Protein AF-A0A6I4XN70-F1 (afdb_monomer_lite)

Secondary structure (DSSP, 8-state):
---SSEEEEEEEEEEETTEEEEEETTT--EEEEEE---S--TTT--TT-EEEEEE---TT-S-SEEEEEEEETTEEEE--TTHHHHHHHHHHHTT-S--TT--S-EEEEEEEEEETTEEEEEEEEETTS-EEEE------

Organism: Enterococcus gallinarum (NCBI:txid1353)

Sequence (140 aa):
MKYPNVQLAYFIERPNRFIAHCRLMETNEEVITHVKNTGRGKEVFLPGAVVALSYQPSPKRKTDYDLIAVKKGSFWINIDSQVPNTLVNEALKNGQIVLPGLVGTIQTVKREQRFAHSKFDFLVETDADEQAFVEVKGMT

InterPro domains:
  IPR005224 Sugar fermentation stimulation protein [PTHR30545] (2-140)
  IPR040452 Sugar fermentation stimulation protein, C-terminal [PF03749] (82-140)
  IPR041465 SfsA, N-terminal OB domain [PF17746] (12-79)

pLDDT: mean 94.65, std 4.02, range [77.12, 98.81]

Foldseek 3Di:
DDFAPKFKWFWADDPAQFWTWTQTPPPRDIFIATQQANDPCPVQRDGRWIWIWGAQDDPVDPGRIYTQWTDDPPDTDGRNPVVQLVVVVVCLVVVVDDDPPFDARFPDWDAQDDDDPDTAGTWTAHPVRDIDGDHTDDDD

Structure (mmCIF, N/CA/C/O backbone):
data_AF-A0A6I4XN70-F1
#
_entry.id   AF-A0A6I4XN70-F1
#
loop_
_atom_site.group_PDB
_atom_site.id
_atom_site.type_symbol
_atom_site.label_atom_id
_atom_site.label_alt_id
_atom_site.label_comp_id
_atom_site.label_asym_id
_atom_site.label_entity_id
_atom_site.label_seq_id
_atom_site.pdbx_PDB_ins_code
_atom_site.Cartn_x
_atom_site.Cartn_y
_atom_site.Cartn_z
_atom_site.occupancy
_atom_site.B_iso_or_equiv
_atom_site.auth_seq_id
_atom_site.auth_comp_id
_atom_site.auth_asym_id
_atom_site.auth_atom_id
_atom_site.pdbx_PDB_model_num
ATOM 1 N N . MET A 1 1 ? 3.614 -10.054 -2.115 1.00 77.75 1 MET A N 1
ATOM 2 C CA . MET A 1 1 ? 3.352 -9.478 -0.763 1.00 77.75 1 MET A CA 1
ATOM 3 C C . MET A 1 1 ? 2.175 -10.172 -0.054 1.00 77.75 1 MET A C 1
ATOM 5 O O . MET A 1 1 ? 1.221 -10.548 -0.722 1.00 77.75 1 MET A O 1
ATOM 9 N N . LYS A 1 2 ? 2.223 -10.339 1.279 1.00 88.50 2 LYS A N 1
ATOM 10 C CA . LYS A 1 2 ? 1.098 -10.803 2.121 1.00 88.50 2 LYS A CA 1
ATOM 11 C C . LYS A 1 2 ? 0.952 -9.880 3.335 1.00 88.50 2 LYS A C 1
ATOM 13 O O . LYS A 1 2 ? 1.959 -9.559 3.959 1.00 88.50 2 LYS A O 1
ATOM 18 N N . TYR A 1 3 ? -0.272 -9.474 3.666 1.00 93.94 3 TYR A N 1
ATOM 19 C CA . TYR A 1 3 ? -0.544 -8.683 4.870 1.00 93.94 3 TYR A CA 1
ATOM 20 C C . TYR A 1 3 ? -0.691 -9.591 6.098 1.00 93.94 3 TYR A C 1
ATOM 22 O O . TYR A 1 3 ? -1.401 -10.595 6.010 1.00 93.94 3 TYR A O 1
ATOM 30 N N . PRO A 1 4 ? -0.055 -9.268 7.236 1.00 94.06 4 PRO A N 1
ATOM 31 C CA . PRO A 1 4 ? -0.225 -10.021 8.474 1.00 94.06 4 PRO A CA 1
ATOM 32 C C . PRO A 1 4 ? -1.500 -9.599 9.220 1.00 94.06 4 PRO A C 1
ATOM 34 O O . PRO A 1 4 ? -1.948 -8.456 9.087 1.00 94.06 4 PRO A O 1
ATOM 37 N N . ASN A 1 5 ? -2.036 -10.511 10.040 1.00 96.50 5 ASN A N 1
ATOM 38 C CA . ASN A 1 5 ? -3.076 -10.256 11.049 1.00 96.50 5 ASN A CA 1
ATOM 39 C C . ASN A 1 5 ? -4.226 -9.375 10.536 1.00 96.50 5 ASN A C 1
ATOM 41 O O . ASN A 1 5 ? -4.495 -8.302 11.084 1.00 96.50 5 ASN A O 1
ATOM 45 N N . VAL A 1 6 ? -4.840 -9.791 9.426 1.00 97.88 6 VAL A N 1
ATOM 46 C CA . VAL A 1 6 ? -5.910 -9.019 8.795 1.00 97.88 6 VAL A CA 1
ATOM 47 C C . VAL A 1 6 ? -7.212 -9.217 9.559 1.00 97.88 6 VAL A C 1
ATOM 49 O O . VAL A 1 6 ? -7.676 -10.343 9.705 1.00 97.88 6 VAL A O 1
ATOM 52 N N . GLN A 1 7 ? -7.808 -8.114 9.997 1.00 98.38 7 GLN A N 1
ATOM 53 C CA . GLN A 1 7 ? -9.094 -8.066 10.680 1.00 98.38 7 GLN A CA 1
ATOM 54 C C . GLN A 1 7 ? -10.088 -7.236 9.870 1.00 98.38 7 GLN A C 1
ATOM 56 O O . GLN A 1 7 ? -9.715 -6.258 9.214 1.00 98.38 7 GLN A O 1
ATOM 61 N N . LEU A 1 8 ? -11.361 -7.622 9.912 1.00 98.62 8 LEU A N 1
ATOM 62 C CA . LEU A 1 8 ? -12.430 -6.865 9.268 1.00 98.62 8 LEU A CA 1
ATOM 63 C C . LEU A 1 8 ? -13.009 -5.823 10.222 1.00 98.62 8 LEU A C 1
ATOM 65 O O . LEU A 1 8 ? -13.183 -6.071 11.416 1.00 98.62 8 LEU A O 1
ATOM 69 N N . ALA A 1 9 ? -13.344 -4.659 9.675 1.00 98.81 9 ALA A N 1
ATOM 70 C CA . ALA A 1 9 ? -13.927 -3.554 10.419 1.00 98.81 9 ALA A CA 1
ATOM 71 C C . ALA A 1 9 ? -14.963 -2.799 9.582 1.00 98.81 9 ALA A C 1
ATOM 73 O O . ALA A 1 9 ? -15.005 -2.914 8.356 1.00 98.81 9 ALA A O 1
ATOM 74 N N . TYR A 1 10 ? -15.785 -1.999 10.249 1.00 98.69 10 TYR A N 1
ATOM 75 C CA . TYR A 1 10 ? -16.631 -0.995 9.620 1.00 98.69 10 TYR A CA 1
ATOM 76 C C . TYR A 1 10 ? -15.924 0.354 9.665 1.00 98.69 10 TYR A C 1
ATOM 78 O O . TYR A 1 10 ? -15.514 0.812 10.730 1.00 98.69 10 TYR A O 1
ATOM 86 N N . PHE A 1 11 ? -15.780 1.001 8.516 1.00 98.62 11 PHE A N 1
ATOM 87 C CA . PHE A 1 11 ? -15.263 2.360 8.433 1.00 98.62 11 PHE A CA 1
ATOM 88 C C . PHE A 1 11 ? -16.233 3.340 9.105 1.00 98.62 11 PHE A C 1
ATOM 90 O O . PHE A 1 11 ? -17.435 3.289 8.849 1.00 98.62 11 PHE A O 1
ATOM 97 N N . ILE A 1 12 ? -15.719 4.239 9.944 1.00 98.50 12 ILE A N 1
ATOM 98 C CA . ILE A 1 12 ? -16.515 5.278 10.610 1.00 98.50 12 ILE A CA 1
ATOM 99 C C . ILE A 1 12 ? -16.288 6.602 9.886 1.00 98.50 12 ILE A C 1
ATOM 101 O O . ILE A 1 12 ? -17.194 7.145 9.256 1.00 98.50 12 ILE A O 1
ATOM 105 N N . GLU A 1 13 ? -15.054 7.096 9.940 1.00 97.44 13 GLU A N 1
ATOM 106 C CA . GLU A 1 13 ? -14.670 8.374 9.360 1.00 97.44 13 GLU A CA 1
ATOM 107 C C . GLU A 1 13 ? -13.168 8.442 9.074 1.00 97.44 13 GLU A C 1
ATOM 109 O O . GLU A 1 13 ? -12.365 7.636 9.548 1.00 97.44 13 GLU A O 1
ATOM 114 N N . ARG A 1 14 ? -12.777 9.449 8.293 1.00 96.44 14 ARG A N 1
ATOM 115 C CA . ARG A 1 14 ? -11.385 9.732 7.947 1.00 96.44 14 ARG A CA 1
ATOM 116 C C . ARG A 1 14 ? -11.097 11.209 8.212 1.00 96.44 14 ARG A C 1
ATOM 118 O O . ARG A 1 14 ? -11.221 12.017 7.288 1.00 96.44 14 ARG A O 1
ATOM 125 N N . PRO A 1 15 ? -10.728 11.583 9.451 1.00 95.44 15 PRO A N 1
ATOM 126 C CA . PRO A 1 15 ? -10.577 12.987 9.837 1.00 95.44 15 PRO A CA 1
ATOM 127 C C . PRO A 1 15 ? -9.452 13.701 9.078 1.00 95.44 15 PRO A C 1
ATOM 129 O O . PRO A 1 15 ? -9.475 14.919 8.916 1.00 95.44 15 PRO A O 1
ATOM 132 N N . ASN A 1 16 ? -8.446 12.967 8.594 1.00 94.31 16 ASN A N 1
ATOM 133 C CA . ASN A 1 16 ? -7.389 13.520 7.753 1.00 94.31 16 ASN A CA 1
ATOM 134 C C . ASN A 1 16 ? -6.815 12.465 6.796 1.00 94.31 16 ASN A C 1
ATOM 136 O O . ASN A 1 16 ? -7.160 11.286 6.839 1.00 94.31 16 ASN A O 1
ATOM 140 N N . ARG A 1 17 ? -5.890 12.879 5.923 1.00 93.88 17 ARG A N 1
ATOM 141 C CA . ARG A 1 17 ? -5.346 12.000 4.877 1.00 93.88 17 ARG A CA 1
ATOM 142 C C . ARG A 1 17 ? -4.562 10.781 5.391 1.00 93.88 17 ARG A C 1
ATOM 144 O O . ARG A 1 17 ? -4.314 9.885 4.599 1.00 93.88 17 ARG A O 1
ATOM 151 N N . PHE A 1 18 ? -4.196 10.718 6.667 1.00 95.19 18 PHE A N 1
ATOM 152 C CA . PHE A 1 18 ? -3.374 9.640 7.224 1.00 95.19 18 PHE A CA 1
ATOM 153 C C . PHE A 1 18 ? -4.071 8.800 8.288 1.00 95.19 18 PHE A C 1
ATOM 155 O O . PHE A 1 18 ? -3.498 7.788 8.681 1.00 95.19 18 PHE A O 1
ATOM 162 N N . ILE A 1 19 ? -5.249 9.206 8.763 1.00 96.88 19 ILE A N 1
ATOM 163 C CA . ILE A 1 19 ? -5.945 8.565 9.881 1.00 96.88 19 ILE A CA 1
ATOM 164 C C . ILE A 1 19 ? -7.377 8.241 9.483 1.00 96.88 19 ILE A C 1
ATOM 166 O O . ILE A 1 19 ? -8.073 9.112 8.962 1.00 96.88 19 ILE A O 1
ATOM 170 N N . ALA A 1 20 ? -7.813 7.020 9.777 1.00 97.94 20 ALA A N 1
ATOM 171 C CA . ALA A 1 20 ? -9.211 6.617 9.728 1.00 97.94 20 ALA A CA 1
ATOM 172 C C . ALA A 1 20 ? -9.628 5.944 11.038 1.00 97.94 20 ALA A C 1
ATOM 174 O O . ALA A 1 20 ? -8.871 5.150 11.602 1.00 97.94 20 ALA A O 1
ATOM 175 N N . HIS A 1 21 ? -10.839 6.248 11.488 1.00 98.50 21 HIS A N 1
ATOM 176 C CA . HIS A 1 21 ? -11.500 5.577 12.599 1.00 98.50 21 HIS A CA 1
ATOM 177 C C . HIS A 1 21 ? -12.328 4.421 12.043 1.00 98.50 21 HIS A C 1
ATOM 179 O O . HIS A 1 21 ? -13.050 4.576 11.053 1.00 98.50 21 HIS A O 1
ATOM 185 N N . CYS A 1 22 ? -12.186 3.249 12.647 1.00 98.69 22 CYS A N 1
ATOM 186 C CA . CYS A 1 22 ? -12.865 2.029 12.229 1.00 98.69 22 CYS A CA 1
ATOM 187 C C . CYS A 1 22 ? -13.376 1.281 13.457 1.00 98.69 22 CYS A C 1
ATOM 189 O O . CYS A 1 22 ? -12.770 1.366 14.517 1.00 98.69 22 CYS A O 1
ATOM 191 N N . ARG A 1 23 ? -14.445 0.504 13.306 1.00 98.75 23 ARG A N 1
ATOM 192 C CA . ARG A 1 23 ? -14.975 -0.369 14.354 1.00 98.75 23 ARG A CA 1
ATOM 193 C C . ARG A 1 23 ? -14.736 -1.825 13.995 1.00 98.75 23 ARG A C 1
ATOM 195 O O . ARG A 1 23 ? -15.282 -2.288 12.992 1.00 98.75 23 ARG A O 1
ATOM 202 N N . LEU A 1 24 ? -13.932 -2.536 14.778 1.00 98.69 24 LEU A N 1
ATOM 203 C CA . LEU A 1 24 ? -13.639 -3.953 14.559 1.00 98.69 24 LEU A CA 1
ATOM 204 C C . LEU A 1 24 ? -14.931 -4.775 14.578 1.00 98.69 24 LEU A C 1
ATOM 206 O O . LEU A 1 24 ? -15.785 -4.577 15.438 1.00 98.69 24 LEU A O 1
ATOM 210 N N . MET A 1 25 ? -15.089 -5.700 13.630 1.00 98.56 25 MET A N 1
ATOM 211 C CA . MET A 1 25 ? -16.315 -6.504 13.540 1.00 98.56 25 MET A CA 1
ATOM 212 C C . MET A 1 25 ? -16.432 -7.534 14.662 1.00 98.56 25 MET A C 1
ATOM 214 O O . MET A 1 25 ? -17.539 -7.809 15.112 1.00 98.56 25 MET A O 1
ATOM 218 N N . GLU A 1 26 ? -15.309 -8.108 15.093 1.00 97.75 26 GLU A N 1
ATOM 219 C CA . GLU A 1 26 ? -15.294 -9.197 16.077 1.00 97.75 26 GLU A CA 1
ATOM 220 C C . GLU A 1 26 ? -15.507 -8.694 17.509 1.00 97.75 26 GLU A C 1
ATOM 222 O O . GLU A 1 26 ? -16.217 -9.328 18.284 1.00 97.75 26 GLU A O 1
ATOM 227 N N . THR A 1 27 ? -14.916 -7.548 17.859 1.00 97.81 27 THR A N 1
ATOM 228 C CA . THR A 1 27 ? -14.921 -7.014 19.233 1.00 97.81 27 THR A CA 1
ATOM 229 C C . THR A 1 27 ? -15.815 -5.791 19.411 1.00 97.81 27 THR A C 1
ATOM 231 O O . THR A 1 27 ? -16.083 -5.392 20.541 1.00 97.81 27 THR A O 1
ATOM 234 N N . ASN A 1 28 ? -16.273 -5.181 18.312 1.00 98.06 28 ASN A N 1
ATOM 235 C CA . ASN A 1 28 ? -16.988 -3.903 18.294 1.00 98.06 28 ASN A CA 1
ATOM 236 C C . ASN A 1 28 ? -16.176 -2.709 18.853 1.00 98.06 28 ASN A C 1
ATOM 238 O O . ASN A 1 28 ? -16.738 -1.638 19.073 1.00 98.06 28 ASN A O 1
ATOM 242 N N . GLU A 1 29 ? -14.865 -2.876 19.053 1.00 98.25 29 GLU A N 1
ATOM 243 C CA . GLU A 1 29 ? -13.942 -1.832 19.508 1.00 98.25 29 GLU A CA 1
ATOM 244 C C . GLU A 1 29 ? -13.665 -0.811 18.397 1.00 98.25 29 GLU A C 1
ATOM 246 O O . GLU A 1 29 ? -13.468 -1.177 17.234 1.00 98.25 29 GLU A O 1
ATOM 251 N N . GLU A 1 30 ? -13.621 0.474 18.753 1.00 98.44 30 GLU A N 1
ATOM 252 C CA . GLU A 1 30 ? -13.177 1.532 17.846 1.00 98.44 30 GLU A CA 1
ATOM 253 C C . GLU A 1 30 ? -11.655 1.670 17.872 1.00 98.44 30 GLU A C 1
ATOM 255 O O . GLU A 1 30 ? -11.043 1.874 18.917 1.00 98.44 30 GLU A O 1
ATOM 260 N N . VAL A 1 31 ? -11.044 1.594 16.693 1.00 98.44 31 VAL A N 1
ATOM 261 C CA . VAL A 1 31 ? -9.598 1.658 16.504 1.00 98.44 31 VAL A CA 1
ATOM 262 C C . VAL A 1 31 ? -9.216 2.783 15.551 1.00 98.44 31 VAL A C 1
ATOM 264 O O . VAL A 1 31 ? -9.905 3.087 14.571 1.00 98.44 31 VAL A O 1
ATOM 267 N N . ILE A 1 32 ? -8.056 3.376 15.821 1.00 98.19 32 ILE A N 1
ATOM 268 C CA . ILE A 1 32 ? -7.429 4.378 14.963 1.00 98.19 32 ILE A CA 1
ATOM 269 C C . ILE A 1 32 ? -6.429 3.674 14.047 1.00 98.19 32 ILE A C 1
ATOM 271 O O . ILE A 1 32 ? -5.526 2.965 14.495 1.00 98.19 32 ILE A O 1
ATOM 275 N N . THR A 1 33 ? -6.583 3.890 12.746 1.00 98.19 33 THR A N 1
ATOM 276 C CA . THR A 1 33 ? -5.821 3.200 11.703 1.00 98.19 33 THR A CA 1
ATOM 277 C C . THR A 1 33 ? -5.044 4.200 10.859 1.00 98.19 33 THR A C 1
ATOM 279 O O . THR A 1 33 ? -5.514 5.313 10.603 1.00 98.19 33 THR A O 1
ATOM 282 N N . HIS A 1 34 ? -3.859 3.808 10.397 1.00 97.69 34 HIS A N 1
ATOM 283 C CA . HIS A 1 34 ? -3.127 4.580 9.406 1.00 97.69 34 HIS A CA 1
ATOM 284 C C . HIS A 1 34 ? -3.635 4.279 7.992 1.00 97.69 34 HIS A C 1
ATOM 286 O O . HIS A 1 34 ? -3.801 3.123 7.606 1.00 97.69 34 HIS A O 1
ATOM 292 N N . VAL A 1 35 ? -3.840 5.325 7.193 1.00 96.19 35 VAL A N 1
ATOM 293 C CA . VAL A 1 35 ? -4.221 5.216 5.781 1.00 96.19 35 VAL A CA 1
ATOM 294 C C . VAL A 1 35 ? -3.002 5.508 4.909 1.00 96.19 35 VAL A C 1
ATOM 296 O O . VAL A 1 35 ? -2.576 6.660 4.790 1.00 96.19 35 VAL A O 1
ATOM 299 N N . LYS A 1 36 ? -2.469 4.475 4.247 1.00 91.69 36 LYS A N 1
ATOM 300 C CA . LYS A 1 36 ? -1.324 4.559 3.315 1.00 91.69 36 LYS A CA 1
ATOM 301 C C . LYS A 1 36 ? -1.729 5.064 1.925 1.00 91.69 36 LYS A C 1
ATOM 303 O O . LYS A 1 36 ? -1.314 4.528 0.900 1.00 91.69 36 LYS A O 1
ATOM 308 N N . ASN A 1 37 ? -2.567 6.094 1.883 1.00 91.62 37 ASN A N 1
ATOM 309 C CA . ASN A 1 37 ? -3.061 6.711 0.657 1.00 91.62 37 ASN A CA 1
ATOM 310 C C . ASN A 1 37 ? -3.294 8.197 0.904 1.00 91.62 37 ASN A C 1
ATOM 312 O O . ASN A 1 37 ? -4.060 8.553 1.790 1.00 91.62 37 ASN A O 1
ATOM 316 N N . THR A 1 38 ? -2.667 9.083 0.136 1.00 86.12 38 THR A N 1
ATOM 317 C CA . THR A 1 38 ? -2.860 10.535 0.296 1.00 86.12 38 THR A CA 1
ATOM 318 C C . THR A 1 38 ? -4.071 11.070 -0.470 1.00 86.12 38 THR A C 1
ATOM 320 O O . THR A 1 38 ? -4.511 12.191 -0.205 1.00 86.12 38 THR A O 1
ATOM 323 N N . GLY A 1 39 ? -4.627 10.279 -1.392 1.00 87.38 39 GLY A N 1
ATOM 324 C CA . GLY A 1 39 ? -5.823 10.599 -2.158 1.00 87.38 39 GLY A CA 1
ATOM 325 C C . GLY A 1 39 ? -7.071 10.672 -1.282 1.00 87.38 39 GLY A C 1
ATOM 326 O O . GLY A 1 39 ? -7.125 10.126 -0.177 1.00 87.38 39 GLY A O 1
ATOM 327 N N . ARG A 1 40 ? -8.103 11.368 -1.772 1.00 82.88 40 ARG A N 1
ATOM 328 C CA . ARG A 1 40 ? -9.335 11.613 -1.002 1.00 82.88 40 ARG A CA 1
ATOM 329 C C . ARG A 1 40 ? -10.158 10.340 -0.780 1.00 82.88 40 ARG A C 1
ATOM 331 O O . ARG A 1 40 ? -10.715 10.183 0.299 1.00 82.88 40 ARG A O 1
ATOM 338 N N . GLY A 1 41 ? -10.234 9.451 -1.776 1.00 83.69 41 GLY A N 1
ATOM 339 C CA . GLY A 1 41 ? -10.962 8.176 -1.685 1.00 83.69 41 GLY A CA 1
ATOM 340 C C . GLY A 1 41 ? -12.445 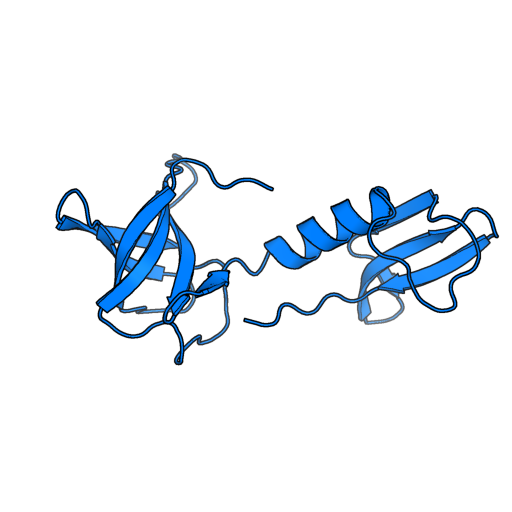8.316 -1.315 1.00 83.69 41 GLY A C 1
ATOM 341 O O . GLY A 1 41 ? -12.988 7.439 -0.654 1.00 83.69 41 GLY A O 1
ATOM 342 N N . LYS A 1 42 ? -13.102 9.424 -1.692 1.00 84.38 42 LYS A N 1
ATOM 343 C CA . LYS A 1 42 ? -14.486 9.736 -1.275 1.00 84.38 42 LYS A CA 1
ATOM 344 C C . LYS A 1 42 ? -15.512 8.684 -1.705 1.00 84.38 42 LYS A C 1
ATOM 346 O O . LYS A 1 42 ? -16.538 8.546 -1.059 1.00 84.38 42 LYS A O 1
ATOM 351 N N . GLU A 1 43 ? -15.234 7.964 -2.786 1.00 88.25 43 GLU A N 1
ATOM 352 C CA . GLU A 1 43 ? -16.132 6.944 -3.336 1.00 88.25 43 GLU A CA 1
ATOM 353 C C . GLU A 1 43 ? -16.023 5.586 -2.635 1.00 88.25 43 GLU A C 1
ATOM 355 O O . GLU A 1 43 ? -16.868 4.718 -2.848 1.00 88.25 43 GLU A O 1
ATOM 360 N N . VAL A 1 44 ? -14.972 5.391 -1.832 1.00 91.06 44 VAL A N 1
ATOM 361 C CA . VAL A 1 44 ? -14.709 4.136 -1.116 1.00 91.06 44 VAL A CA 1
ATOM 362 C C . VAL A 1 44 ? -14.817 4.323 0.396 1.00 91.06 44 VAL A C 1
ATOM 364 O O . VAL A 1 44 ? -15.403 3.489 1.074 1.00 91.06 44 VAL A O 1
ATOM 367 N N . PHE A 1 45 ? -14.352 5.450 0.937 1.00 93.44 45 PHE A N 1
ATOM 368 C CA . PHE A 1 45 ? -14.445 5.779 2.362 1.00 93.44 45 PHE A CA 1
ATOM 369 C C . PHE A 1 45 ? -15.833 6.304 2.748 1.00 93.44 45 PHE A C 1
ATOM 371 O O . PHE A 1 45 ? -15.989 7.451 3.167 1.00 93.44 45 PHE A O 1
ATOM 378 N N . LEU A 1 46 ? -16.846 5.457 2.582 1.00 95.69 46 LEU A N 1
ATOM 379 C CA . LEU A 1 46 ? -18.217 5.727 2.997 1.00 95.69 46 LEU A CA 1
ATOM 380 C C . LEU A 1 46 ? -18.448 5.170 4.410 1.00 95.69 46 LEU A C 1
ATOM 382 O O . LEU A 1 46 ? -18.056 4.028 4.662 1.00 95.69 46 LEU A O 1
ATOM 386 N N . PRO A 1 47 ? -19.084 5.921 5.329 1.00 97.19 47 PRO A N 1
ATOM 387 C CA . PRO A 1 47 ? -19.452 5.404 6.646 1.00 97.19 47 PRO A CA 1
ATOM 388 C C . PRO A 1 47 ? -20.190 4.061 6.548 1.00 97.19 47 PRO A C 1
ATOM 390 O O . PRO A 1 47 ? -21.094 3.895 5.732 1.00 97.19 47 PRO A O 1
ATOM 393 N N . GLY A 1 48 ? -19.777 3.091 7.362 1.00 97.75 48 GLY A N 1
ATOM 394 C CA . GLY A 1 48 ? -20.290 1.721 7.352 1.00 97.75 48 GLY A CA 1
ATOM 395 C C . GLY A 1 48 ? -19.673 0.800 6.294 1.00 97.75 48 GLY A C 1
ATOM 396 O O . GLY A 1 48 ? -19.971 -0.394 6.304 1.00 97.75 48 GLY A O 1
ATOM 397 N N . ALA A 1 49 ? -18.801 1.294 5.406 1.00 97.88 49 ALA A N 1
ATOM 398 C CA . ALA A 1 49 ? -18.104 0.438 4.451 1.00 97.88 49 ALA A CA 1
ATOM 399 C C . ALA A 1 49 ? -17.270 -0.626 5.178 1.00 97.88 49 ALA A C 1
ATOM 401 O O . ALA A 1 49 ? -16.595 -0.345 6.169 1.00 97.88 49 ALA A O 1
ATOM 402 N N . VAL A 1 50 ? -17.296 -1.853 4.661 1.00 98.62 50 VAL A N 1
ATOM 403 C CA . VAL A 1 50 ? -16.452 -2.933 5.176 1.00 98.62 50 VAL A CA 1
ATOM 404 C C . VAL A 1 50 ? -15.015 -2.681 4.738 1.00 98.62 50 VAL A C 1
ATOM 406 O O . VAL A 1 50 ? -14.747 -2.502 3.552 1.00 98.62 50 VAL A O 1
ATOM 409 N N . VAL A 1 51 ? -14.086 -2.691 5.685 1.00 98.56 51 VAL A N 1
ATOM 410 C CA . VAL A 1 51 ? -12.657 -2.488 5.442 1.00 98.56 51 VAL A CA 1
ATOM 411 C C . VAL A 1 51 ? -11.840 -3.627 6.027 1.00 98.56 51 VAL A C 1
ATOM 413 O O . VAL A 1 51 ? -12.270 -4.310 6.956 1.00 98.56 51 VAL A O 1
ATOM 416 N N . ALA A 1 52 ? -10.655 -3.828 5.462 1.00 98.38 52 ALA A N 1
ATOM 417 C CA . ALA A 1 52 ? -9.654 -4.742 5.982 1.00 98.38 52 ALA A CA 1
ATOM 418 C C . ALA A 1 52 ? -8.528 -3.933 6.630 1.00 98.38 52 ALA A C 1
ATOM 420 O O . ALA A 1 52 ? -7.981 -3.008 6.016 1.00 98.38 52 ALA A O 1
ATOM 4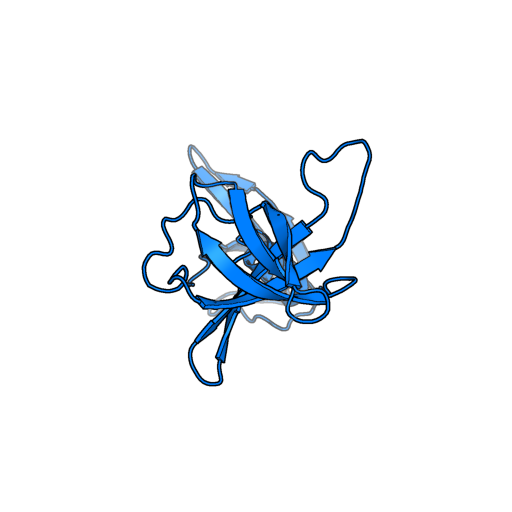21 N N . LEU A 1 53 ? -8.189 -4.300 7.861 1.00 98.50 53 LEU A N 1
ATOM 422 C CA . LEU A 1 53 ? -7.150 -3.678 8.668 1.00 98.50 53 LEU A CA 1
ATOM 423 C C . LEU A 1 53 ? -6.040 -4.689 8.936 1.00 98.50 53 LEU A C 1
ATOM 425 O O . LEU A 1 53 ? -6.329 -5.826 9.283 1.00 98.50 53 LEU A O 1
ATOM 429 N N . SER A 1 54 ? -4.777 -4.294 8.811 1.00 97.94 54 SER A N 1
ATOM 430 C CA . SER A 1 54 ? -3.637 -5.130 9.205 1.00 97.94 54 SER A CA 1
ATOM 431 C C . SER A 1 54 ? -3.102 -4.678 10.563 1.00 97.94 54 SER A C 1
ATOM 433 O O . SER A 1 54 ? -2.684 -3.527 10.696 1.00 97.94 54 SER A O 1
ATOM 435 N N . TYR A 1 55 ? -3.113 -5.573 11.556 1.00 97.56 55 TYR A N 1
ATOM 436 C CA . TYR A 1 55 ? -2.624 -5.300 12.913 1.00 97.56 55 TYR A CA 1
ATOM 437 C C . TYR A 1 55 ? -1.123 -5.594 13.061 1.00 97.56 55 TYR A C 1
ATOM 439 O O . TYR A 1 55 ? -0.679 -6.739 12.925 1.00 97.56 55 TYR A O 1
ATOM 447 N N . GLN A 1 56 ? -0.332 -4.554 13.334 1.00 95.25 56 GLN A N 1
ATOM 448 C CA . GLN A 1 56 ? 1.135 -4.597 13.406 1.00 95.25 56 GLN A CA 1
ATOM 449 C C . GLN A 1 56 ? 1.680 -3.601 14.455 1.00 95.25 56 GLN A C 1
ATOM 451 O O . GLN A 1 56 ? 2.349 -2.623 14.095 1.00 95.25 56 GLN A O 1
ATOM 456 N N . PRO A 1 57 ? 1.391 -3.796 15.750 1.00 95.56 57 PRO A N 1
ATOM 457 C CA . PRO A 1 57 ? 1.799 -2.866 16.797 1.00 95.56 57 PRO A CA 1
ATOM 458 C C . PRO A 1 57 ? 3.322 -2.708 16.845 1.00 95.56 57 PRO A C 1
ATOM 460 O O . PRO A 1 57 ? 4.081 -3.652 16.616 1.00 95.56 57 PRO A O 1
ATOM 463 N N . SER A 1 58 ? 3.793 -1.497 17.130 1.00 95.25 58 SER A N 1
ATOM 464 C CA . SER A 1 58 ? 5.224 -1.226 17.275 1.00 95.25 58 SER A CA 1
ATOM 465 C C . SER A 1 58 ? 5.455 0.035 18.103 1.00 95.25 58 SER A C 1
ATOM 467 O O . SER A 1 58 ? 4.809 1.043 17.823 1.00 95.25 58 SER A O 1
ATOM 469 N N . PRO A 1 59 ? 6.455 0.064 19.007 1.00 94.25 59 PRO A N 1
ATOM 470 C CA . PRO A 1 59 ? 6.818 1.276 19.750 1.00 94.25 59 PRO A CA 1
ATOM 471 C C . PRO A 1 59 ? 7.184 2.477 18.862 1.00 94.25 59 PRO A C 1
ATOM 473 O O . PRO A 1 59 ? 7.190 3.614 19.318 1.00 94.25 59 PRO A O 1
ATOM 476 N N . LYS A 1 60 ? 7.524 2.234 17.588 1.00 95.69 60 LYS A N 1
ATOM 477 C CA . LYS A 1 60 ? 7.865 3.276 16.606 1.00 95.69 60 LYS A CA 1
ATOM 478 C C . LYS A 1 60 ? 6.646 3.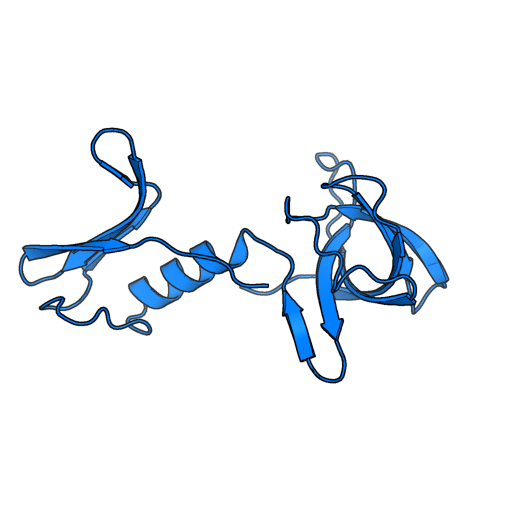821 15.853 1.00 95.69 60 LYS A C 1
ATOM 480 O O . LYS A 1 60 ? 6.787 4.777 15.092 1.00 95.69 60 LYS A O 1
ATOM 485 N N . ARG A 1 61 ? 5.473 3.197 15.999 1.00 94.12 61 ARG A N 1
ATOM 486 C CA . ARG A 1 61 ? 4.240 3.559 15.290 1.00 94.12 61 ARG A CA 1
ATOM 487 C C . ARG A 1 61 ? 3.280 4.258 16.247 1.00 94.12 61 ARG A C 1
ATOM 489 O O . ARG A 1 61 ? 3.226 3.950 17.428 1.00 94.12 61 ARG A O 1
ATOM 496 N N . LYS A 1 62 ? 2.511 5.210 15.713 1.00 93.81 62 LYS A N 1
ATOM 497 C CA . LYS A 1 62 ? 1.435 5.890 16.458 1.00 93.81 62 LYS A CA 1
ATOM 498 C C . LYS A 1 62 ? 0.108 5.133 16.417 1.00 93.81 62 LYS A C 1
ATOM 500 O O . LYS A 1 62 ? -0.770 5.411 17.219 1.00 93.81 62 LYS A O 1
ATOM 505 N N . THR A 1 63 ? -0.049 4.241 15.445 1.00 96.38 63 THR A N 1
ATOM 506 C CA . THR A 1 63 ? -1.252 3.440 15.221 1.00 96.38 63 THR A CA 1
ATOM 507 C C . THR A 1 63 ? -0.829 1.995 15.036 1.00 96.38 63 THR A C 1
ATOM 509 O O . THR A 1 63 ? 0.094 1.720 14.264 1.00 96.38 63 THR A O 1
ATOM 512 N N . ASP A 1 64 ? -1.533 1.070 15.673 1.00 97.19 64 ASP A N 1
ATOM 513 C CA . ASP A 1 64 ? -1.216 -0.351 15.534 1.00 97.19 64 ASP A CA 1
ATOM 514 C C . ASP A 1 64 ? -1.757 -0.941 14.229 1.00 97.19 64 ASP A C 1
ATOM 516 O O . ASP A 1 64 ? -1.190 -1.889 13.684 1.00 97.19 64 ASP A O 1
ATOM 520 N N . TYR A 1 65 ? -2.797 -0.329 13.666 1.00 98.19 65 TYR A N 1
ATOM 521 C CA . TYR A 1 65 ? -3.487 -0.806 12.474 1.00 98.19 65 TYR A CA 1
ATOM 522 C C . TYR A 1 65 ? -3.132 0.009 11.227 1.00 98.19 65 TYR A C 1
ATOM 524 O O . TYR A 1 65 ? -2.979 1.229 11.290 1.00 98.19 65 TYR A O 1
ATOM 532 N N . ASP A 1 66 ? -3.056 -0.663 10.081 1.00 97.69 66 ASP A N 1
ATOM 533 C CA . ASP A 1 66 ? -3.092 -0.049 8.749 1.00 97.69 66 ASP A CA 1
ATOM 534 C C . ASP A 1 66 ? -4.412 -0.398 8.050 1.00 97.69 66 ASP A C 1
ATOM 536 O O . ASP A 1 66 ? -4.779 -1.571 7.999 1.00 97.69 66 ASP A O 1
ATOM 540 N N . LEU A 1 67 ? -5.097 0.581 7.455 1.00 97.69 67 LEU A N 1
ATOM 541 C CA . LEU A 1 67 ? -6.223 0.333 6.552 1.00 97.69 67 LEU A CA 1
ATOM 542 C C . LEU A 1 67 ? -5.674 -0.050 5.174 1.00 97.69 67 LEU A C 1
ATOM 544 O O . LEU A 1 67 ? -5.101 0.785 4.472 1.00 97.69 67 LEU A O 1
ATOM 548 N N . ILE A 1 68 ? -5.849 -1.317 4.793 1.00 97.06 68 ILE A N 1
ATOM 549 C CA . ILE A 1 68 ? -5.221 -1.895 3.594 1.00 97.06 68 ILE A CA 1
ATOM 550 C C . ILE A 1 68 ? -6.184 -2.044 2.415 1.00 97.06 68 ILE A C 1
ATOM 552 O O . ILE A 1 68 ? -5.751 -1.999 1.263 1.00 97.06 68 ILE A O 1
ATOM 556 N N . ALA A 1 69 ? -7.484 -2.206 2.668 1.00 97.06 69 ALA A N 1
ATOM 557 C CA . ALA A 1 69 ? -8.477 -2.334 1.609 1.00 97.06 69 ALA A CA 1
ATOM 558 C C . ALA A 1 69 ? -9.876 -1.911 2.063 1.00 97.06 69 ALA A C 1
ATOM 560 O O . ALA A 1 69 ? -10.216 -2.000 3.243 1.00 97.06 69 ALA A O 1
ATOM 561 N N . VAL A 1 70 ? -10.699 -1.512 1.097 1.00 97.44 70 VAL A N 1
ATOM 562 C CA . VAL A 1 70 ? -12.130 -1.244 1.268 1.00 97.44 70 VAL A CA 1
ATOM 563 C C . VAL A 1 70 ? -12.920 -2.194 0.376 1.00 97.44 70 VAL A C 1
ATOM 565 O O . VAL A 1 70 ? -12.552 -2.423 -0.776 1.00 97.44 70 VAL A O 1
ATOM 568 N N . LYS A 1 71 ? -14.011 -2.757 0.889 1.00 97.56 71 LYS A N 1
ATOM 569 C CA . LYS A 1 71 ? -14.909 -3.628 0.136 1.00 97.56 71 LYS A CA 1
ATOM 570 C C . LYS A 1 71 ? -15.989 -2.804 -0.566 1.00 97.56 71 LYS A C 1
ATOM 572 O O . LYS A 1 71 ? -16.675 -2.008 0.072 1.00 97.56 71 LYS A O 1
ATOM 577 N N . LYS A 1 72 ? -16.190 -3.045 -1.862 1.00 94.00 72 LYS A N 1
ATOM 578 C CA . LYS A 1 72 ? -17.269 -2.464 -2.676 1.00 94.00 72 LYS A CA 1
ATOM 579 C C . LYS A 1 72 ? -17.989 -3.593 -3.415 1.00 94.00 72 LYS A C 1
ATOM 581 O O . LYS A 1 72 ? -17.455 -4.179 -4.354 1.00 94.00 72 LYS A O 1
ATOM 586 N N . GLY A 1 73 ? -19.193 -3.935 -2.955 1.00 91.62 73 GLY A N 1
ATOM 587 C CA . GLY A 1 73 ? -19.910 -5.123 -3.430 1.00 91.62 73 GLY A CA 1
ATOM 588 C C . GLY A 1 73 ? -19.125 -6.408 -3.137 1.00 91.62 73 GLY A C 1
ATOM 589 O O . GLY A 1 73 ? -18.761 -6.675 -1.990 1.00 91.62 73 GLY A O 1
ATOM 590 N N . SER A 1 74 ? -18.847 -7.198 -4.174 1.00 93.56 74 SER A N 1
ATOM 591 C CA . SER A 1 74 ? -18.023 -8.412 -4.087 1.00 93.56 74 SER A CA 1
ATOM 592 C C . SER A 1 74 ? -16.516 -8.152 -4.186 1.00 93.56 74 SER A C 1
ATOM 594 O O . SER A 1 74 ? -15.736 -9.076 -3.961 1.00 93.56 74 SER A O 1
ATOM 596 N N . PHE A 1 75 ? -16.093 -6.929 -4.520 1.00 94.25 75 PHE A N 1
ATOM 597 C CA . PHE A 1 75 ? -14.696 -6.608 -4.812 1.00 94.25 75 PHE A CA 1
ATOM 598 C C . PHE A 1 75 ? -13.992 -5.939 -3.634 1.00 94.25 75 PHE A C 1
ATOM 600 O O . PHE A 1 75 ? -14.601 -5.213 -2.845 1.00 94.25 75 PHE A O 1
ATOM 607 N N . TRP A 1 76 ? -12.681 -6.157 -3.560 1.00 95.81 76 TRP A N 1
ATOM 608 C CA . TRP A 1 76 ? -11.782 -5.454 -2.654 1.00 95.81 76 TRP A CA 1
ATOM 609 C C . TRP A 1 76 ? -10.944 -4.453 -3.434 1.00 95.81 76 TRP A C 1
ATOM 611 O O . TRP A 1 76 ? -10.315 -4.800 -4.430 1.00 95.81 76 TRP A O 1
ATOM 621 N N . ILE A 1 77 ? -10.922 -3.223 -2.945 1.00 94.94 77 ILE A N 1
ATOM 622 C CA . ILE A 1 77 ? -10.141 -2.123 -3.490 1.00 94.94 77 ILE A CA 1
ATOM 623 C C . ILE A 1 77 ? -8.958 -1.904 -2.548 1.00 94.94 77 ILE A C 1
ATOM 625 O O . ILE A 1 77 ? -9.153 -1.559 -1.380 1.00 94.94 77 ILE A O 1
ATOM 629 N N . ASN A 1 78 ? -7.735 -2.147 -3.025 1.00 94.62 78 ASN A N 1
ATOM 630 C CA . ASN A 1 78 ? -6.525 -1.945 -2.230 1.00 94.62 78 ASN A CA 1
ATOM 631 C C . ASN A 1 78 ? -6.242 -0.448 -2.070 1.00 94.62 78 ASN A C 1
ATOM 633 O O . ASN A 1 78 ? -6.181 0.287 -3.047 1.00 94.62 78 ASN A O 1
ATOM 637 N N . ILE A 1 79 ? -6.065 -0.008 -0.828 1.00 95.00 79 ILE A N 1
ATOM 638 C CA . ILE A 1 79 ? -5.815 1.398 -0.500 1.00 95.00 79 ILE A CA 1
ATOM 639 C C . ILE A 1 79 ? -4.318 1.690 -0.387 1.00 95.00 79 ILE A C 1
ATOM 641 O O . ILE A 1 79 ? -3.908 2.841 -0.520 1.00 95.00 79 ILE A O 1
ATOM 645 N N . ASP A 1 80 ? -3.499 0.672 -0.150 1.00 93.62 80 ASP A N 1
ATOM 646 C CA . ASP A 1 80 ? -2.071 0.814 0.097 1.00 93.62 80 ASP A CA 1
ATOM 647 C C . ASP A 1 80 ? -1.300 1.221 -1.170 1.00 93.62 80 ASP A C 1
ATOM 649 O O . ASP A 1 80 ? -0.896 0.402 -1.995 1.00 93.62 80 ASP A O 1
ATOM 653 N N . SER A 1 81 ? -1.055 2.525 -1.298 1.00 90.81 81 SER A N 1
ATOM 654 C CA . SER A 1 81 ? -0.382 3.116 -2.461 1.00 90.81 81 SER A CA 1
ATOM 655 C C . SER A 1 81 ? 1.077 2.678 -2.640 1.00 90.81 81 SER A C 1
ATOM 657 O O . SER A 1 81 ? 1.674 2.979 -3.669 1.00 90.81 81 SER A O 1
ATOM 659 N N . GLN A 1 82 ? 1.660 1.949 -1.682 1.00 88.19 82 GLN A N 1
ATOM 660 C CA . GLN A 1 82 ? 3.024 1.418 -1.783 1.00 88.19 82 GLN A CA 1
ATOM 661 C C . GLN A 1 82 ? 3.080 0.050 -2.486 1.00 88.19 82 GLN A C 1
ATOM 663 O O . GLN A 1 82 ? 4.146 -0.390 -2.932 1.00 88.19 82 GLN A O 1
ATOM 668 N N . VAL A 1 83 ? 1.939 -0.635 -2.602 1.00 92.25 83 VAL A N 1
ATOM 669 C CA . VAL A 1 83 ? 1.847 -1.970 -3.204 1.00 92.25 83 VAL A CA 1
ATOM 670 C C . VAL A 1 83 ? 2.172 -1.980 -4.698 1.00 92.25 83 VAL A C 1
ATOM 672 O O . VAL A 1 83 ? 2.954 -2.851 -5.086 1.00 92.25 83 VAL A O 1
ATOM 675 N N . PRO A 1 84 ? 1.666 -1.056 -5.545 1.00 93.31 84 PRO A N 1
ATOM 676 C CA . PRO A 1 84 ? 1.877 -1.127 -6.992 1.00 93.31 84 PRO A CA 1
ATOM 677 C C . PRO A 1 84 ? 3.353 -1.242 -7.385 1.00 93.31 84 PRO A C 1
ATOM 679 O O . PRO A 1 84 ? 3.730 -2.180 -8.083 1.00 93.31 84 PRO A O 1
ATOM 682 N N . ASN A 1 85 ? 4.222 -0.377 -6.855 1.00 93.31 85 ASN A N 1
ATOM 683 C CA . ASN A 1 85 ? 5.657 -0.419 -7.158 1.00 93.31 85 ASN A CA 1
ATOM 684 C C . ASN A 1 85 ? 6.337 -1.681 -6.607 1.00 93.31 85 ASN A C 1
ATOM 686 O O . ASN A 1 85 ? 7.373 -2.111 -7.113 1.00 93.31 85 ASN A O 1
ATOM 690 N N . THR A 1 86 ? 5.815 -2.267 -5.532 1.00 92.81 86 THR A N 1
ATOM 691 C CA . THR A 1 86 ? 6.345 -3.532 -5.008 1.00 92.81 86 THR A CA 1
ATOM 692 C C . THR A 1 86 ? 5.980 -4.683 -5.944 1.00 92.81 86 THR A C 1
ATOM 694 O O . THR A 1 86 ? 6.864 -5.433 -6.351 1.00 92.81 86 THR A O 1
ATOM 697 N N . LEU A 1 87 ? 4.711 -4.767 -6.356 1.00 94.19 87 LEU A N 1
ATOM 698 C CA . LEU A 1 87 ? 4.221 -5.801 -7.268 1.00 94.19 87 LEU A CA 1
ATOM 699 C C . LEU A 1 87 ? 4.868 -5.708 -8.648 1.00 94.19 87 LEU A C 1
ATOM 701 O O . LEU A 1 87 ? 5.313 -6.723 -9.168 1.00 94.19 87 LEU A O 1
ATOM 705 N N . VAL A 1 88 ? 4.976 -4.507 -9.223 1.00 95.44 88 VAL A N 1
ATOM 706 C CA . VAL A 1 88 ? 5.619 -4.318 -10.531 1.00 95.44 88 VAL A CA 1
ATOM 707 C C . VAL A 1 88 ? 7.092 -4.706 -10.473 1.00 95.44 88 VAL A C 1
ATOM 709 O O . VAL A 1 88 ? 7.576 -5.389 -11.365 1.00 95.44 88 VAL A O 1
ATOM 712 N N . ASN A 1 89 ? 7.803 -4.356 -9.401 1.00 95.12 89 ASN A N 1
ATOM 713 C CA . ASN A 1 89 ? 9.194 -4.769 -9.233 1.00 95.12 89 ASN A CA 1
ATOM 714 C C . ASN A 1 89 ? 9.355 -6.294 -9.148 1.00 95.12 89 ASN A C 1
ATOM 716 O O . ASN A 1 89 ? 10.260 -6.839 -9.772 1.00 95.12 89 ASN A O 1
ATOM 720 N N . GLU A 1 90 ? 8.507 -6.977 -8.371 1.00 94.62 90 GLU A N 1
ATOM 721 C CA . GLU A 1 90 ? 8.499 -8.447 -8.308 1.00 94.62 90 GLU A CA 1
ATOM 722 C C . GLU A 1 90 ? 8.183 -9.044 -9.689 1.00 94.62 90 GLU A C 1
ATOM 724 O O . GLU A 1 90 ? 8.896 -9.925 -10.163 1.00 94.62 90 GLU A O 1
ATOM 729 N N . ALA A 1 91 ? 7.168 -8.515 -10.372 1.00 95.31 91 ALA A N 1
ATOM 730 C CA . ALA A 1 91 ? 6.710 -9.018 -11.658 1.00 95.31 91 ALA A CA 1
ATOM 731 C C . ALA A 1 91 ? 7.713 -8.782 -12.801 1.00 95.31 91 ALA A C 1
ATOM 733 O O . ALA A 1 91 ? 7.876 -9.662 -13.642 1.00 95.31 91 ALA A O 1
ATOM 734 N N . LEU A 1 92 ? 8.421 -7.647 -12.818 1.00 95.75 92 LEU A N 1
ATOM 735 C CA . LEU A 1 92 ? 9.508 -7.383 -13.770 1.00 95.75 92 LEU A CA 1
ATOM 736 C C . LEU A 1 92 ? 10.679 -8.347 -13.549 1.00 95.75 92 LEU A C 1
ATOM 738 O O . LEU A 1 92 ? 11.164 -8.949 -14.500 1.00 95.75 92 LEU A O 1
ATOM 742 N N . LYS A 1 93 ? 11.102 -8.549 -12.292 1.00 93.44 93 LYS A N 1
ATOM 743 C CA . LYS A 1 93 ? 12.209 -9.465 -11.957 1.00 93.44 93 LYS A CA 1
ATOM 744 C C . LYS A 1 93 ? 11.892 -10.928 -12.261 1.00 93.44 93 LYS A C 1
ATOM 746 O O . LYS A 1 93 ? 12.794 -11.686 -12.593 1.00 93.44 93 LYS A O 1
ATOM 751 N N . ASN A 1 94 ? 10.625 -11.314 -12.141 1.00 93.88 94 ASN A N 1
ATOM 752 C CA . ASN A 1 94 ? 10.167 -12.680 -12.383 1.00 93.88 94 ASN A CA 1
ATOM 753 C C . ASN A 1 94 ? 9.694 -12.913 -13.830 1.00 93.88 94 ASN A C 1
ATOM 755 O O . ASN A 1 94 ? 9.149 -13.977 -14.115 1.00 93.88 94 ASN A O 1
ATOM 759 N N . GLY A 1 95 ? 9.831 -11.928 -14.726 1.00 91.88 95 GLY A N 1
ATOM 760 C CA . GLY A 1 95 ? 9.400 -12.043 -16.125 1.00 91.88 95 GLY A CA 1
ATOM 761 C C . GLY A 1 95 ? 7.882 -12.164 -16.324 1.00 91.88 95 GLY A C 1
ATOM 762 O O . GLY A 1 95 ? 7.432 -12.632 -17.364 1.00 91.88 95 GLY A O 1
ATOM 763 N N . GLN A 1 96 ? 7.075 -11.767 -15.336 1.00 94.62 96 GLN A N 1
ATOM 764 C CA . GLN A 1 96 ? 5.608 -11.794 -15.414 1.00 94.62 96 GLN A CA 1
ATOM 765 C C . GLN A 1 96 ? 5.043 -10.590 -16.179 1.00 94.62 96 GLN A C 1
ATOM 767 O O . GLN A 1 96 ? 3.958 -10.676 -16.750 1.00 94.62 96 GLN A O 1
ATOM 772 N N . ILE A 1 97 ? 5.760 -9.463 -16.169 1.00 94.38 97 ILE A N 1
ATOM 773 C CA . ILE A 1 97 ? 5.460 -8.299 -17.007 1.00 94.38 97 ILE A CA 1
ATOM 774 C C . ILE A 1 97 ? 6.390 -8.335 -18.214 1.00 94.38 97 ILE A C 1
ATOM 776 O O . ILE A 1 97 ? 7.608 -8.281 -18.064 1.00 94.38 97 ILE A O 1
ATOM 780 N N . VAL A 1 98 ? 5.793 -8.368 -19.404 1.00 90.44 98 VAL A N 1
ATOM 781 C CA . VAL A 1 98 ? 6.495 -8.184 -20.676 1.00 90.44 98 VAL A CA 1
ATOM 782 C C . VAL A 1 98 ? 6.274 -6.747 -21.128 1.00 90.44 98 VAL A C 1
ATOM 784 O O . VAL A 1 98 ? 5.131 -6.304 -21.245 1.00 90.44 98 VAL A O 1
ATOM 787 N N . LEU A 1 99 ? 7.362 -6.014 -21.360 1.00 92.75 99 LEU A N 1
ATOM 788 C CA . LEU A 1 99 ? 7.313 -4.635 -21.838 1.00 92.75 99 LEU A CA 1
ATOM 789 C C . LEU A 1 99 ? 7.282 -4.636 -23.375 1.00 92.75 99 LEU A C 1
ATOM 791 O O . LEU A 1 99 ? 8.246 -5.090 -23.994 1.00 92.75 99 LEU A O 1
ATOM 795 N N . PRO A 1 100 ? 6.194 -4.169 -24.015 1.00 91.31 100 PRO A N 1
ATOM 796 C CA . PRO A 1 100 ? 6.085 -4.192 -25.469 1.00 91.31 100 PRO A CA 1
ATOM 797 C C . PRO A 1 100 ? 7.198 -3.377 -26.132 1.00 91.31 100 PRO A C 1
ATOM 799 O O . PRO A 1 100 ? 7.464 -2.248 -25.730 1.00 91.31 100 PRO A O 1
ATOM 802 N N . GLY A 1 101 ? 7.820 -3.941 -27.168 1.00 92.19 101 GLY A N 1
ATOM 803 C CA . GLY A 1 101 ? 8.888 -3.278 -27.922 1.00 92.19 101 GLY A CA 1
ATOM 804 C C . GLY A 1 101 ? 10.268 -3.316 -27.261 1.00 92.19 101 GLY A C 1
ATOM 805 O O . GLY A 1 101 ? 11.227 -2.891 -27.894 1.00 92.19 101 GLY A O 1
ATOM 806 N N . LEU A 1 102 ? 10.391 -3.852 -26.043 1.00 94.88 102 LEU A N 1
ATOM 807 C CA . LEU A 1 102 ? 11.685 -4.070 -25.404 1.00 94.88 102 LEU A CA 1
ATOM 808 C C . LEU A 1 102 ? 12.266 -5.415 -25.859 1.00 94.88 102 LEU A C 1
ATOM 810 O O . LEU A 1 102 ? 11.663 -6.465 -25.628 1.00 94.88 102 LEU A O 1
ATOM 814 N N . VAL A 1 103 ? 13.422 -5.383 -26.523 1.00 94.44 103 VAL A N 1
ATOM 815 C CA . VAL A 1 103 ? 14.115 -6.592 -26.989 1.00 94.44 103 VAL A CA 1
ATOM 816 C C . VAL A 1 103 ? 14.966 -7.177 -25.860 1.00 94.44 103 VAL A C 1
ATOM 818 O O . VAL A 1 103 ? 15.639 -6.450 -25.129 1.00 94.44 103 VAL A O 1
ATOM 821 N N . GLY A 1 104 ? 14.953 -8.505 -25.743 1.00 93.19 104 GLY A N 1
ATOM 822 C CA . GLY A 1 104 ? 15.746 -9.241 -24.761 1.00 93.19 104 GLY A CA 1
ATOM 823 C C . GLY A 1 104 ? 15.019 -9.532 -23.446 1.00 93.19 104 GLY A C 1
ATOM 824 O O . GLY A 1 104 ? 13.886 -9.108 -23.209 1.00 93.19 104 GLY A O 1
ATOM 825 N N . THR A 1 105 ? 15.684 -10.290 -22.582 1.00 93.75 105 THR A N 1
ATOM 826 C CA . THR A 1 105 ? 15.213 -10.631 -21.236 1.00 93.75 105 THR A CA 1
ATOM 827 C C . THR A 1 105 ? 15.696 -9.583 -20.245 1.00 93.75 105 THR A C 1
ATOM 829 O O . THR A 1 105 ? 16.874 -9.236 -20.236 1.00 93.75 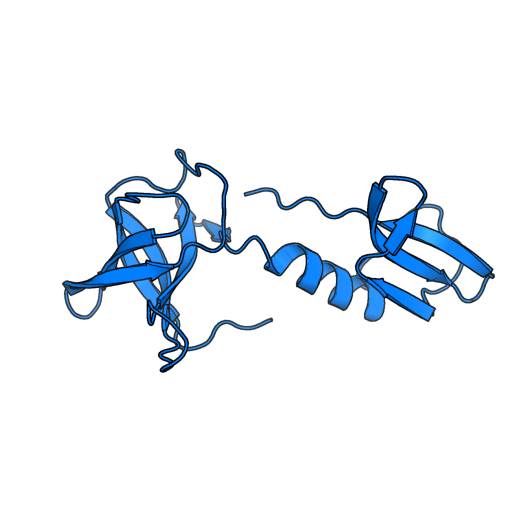105 THR A O 1
ATOM 832 N N . ILE A 1 106 ? 14.808 -9.101 -19.372 1.00 96.38 106 ILE A N 1
ATOM 833 C CA . ILE A 1 106 ? 15.172 -8.164 -18.300 1.00 96.38 106 ILE A CA 1
ATOM 834 C C . ILE A 1 106 ? 16.213 -8.820 -17.379 1.00 96.38 106 ILE A C 1
ATOM 836 O O . ILE A 1 106 ? 15.915 -9.805 -16.704 1.00 96.38 106 ILE A O 1
ATOM 840 N N . GLN A 1 107 ? 17.417 -8.248 -17.321 1.00 95.12 107 GLN A N 1
ATOM 841 C CA . GLN A 1 107 ? 18.490 -8.671 -16.419 1.00 95.12 107 GLN A CA 1
ATOM 842 C C . GLN A 1 107 ? 18.518 -7.839 -15.139 1.00 95.12 107 GLN A C 1
ATOM 844 O O . GLN A 1 107 ? 18.758 -8.366 -14.050 1.00 95.12 107 GLN A O 1
ATOM 849 N N . THR A 1 108 ? 18.278 -6.529 -15.250 1.00 96.12 108 THR A N 1
ATOM 850 C CA . THR A 1 108 ? 18.336 -5.618 -14.104 1.00 96.12 108 THR A CA 1
ATOM 851 C C . THR A 1 108 ? 17.079 -4.763 -14.003 1.00 96.12 108 THR A C 1
ATOM 853 O O . THR A 1 108 ? 16.457 -4.383 -14.993 1.00 96.12 108 THR A O 1
ATOM 856 N N . VAL A 1 109 ? 16.689 -4.472 -12.759 1.00 97.00 109 VAL A N 1
ATOM 857 C CA . VAL A 1 109 ? 15.585 -3.567 -12.420 1.00 97.00 109 VAL A CA 1
ATOM 858 C C . VAL A 1 109 ? 16.091 -2.621 -11.338 1.00 97.00 109 VAL A C 1
ATOM 860 O O . VAL A 1 109 ? 16.245 -3.013 -10.175 1.00 97.00 109 VAL A O 1
ATOM 863 N N . LYS A 1 110 ? 16.385 -1.379 -11.721 1.00 96.06 110 LYS A N 1
ATOM 864 C CA . LYS A 1 110 ? 16.863 -0.312 -10.833 1.00 96.06 110 LYS A CA 1
ATOM 865 C C . LYS A 1 110 ? 15.679 0.560 -10.442 1.00 96.06 110 LYS A C 1
ATOM 867 O O . LYS A 1 110 ? 14.966 1.040 -11.312 1.00 96.06 110 LYS A O 1
ATOM 872 N N . ARG A 1 111 ? 15.449 0.753 -9.143 1.00 95.88 111 ARG A N 1
ATOM 873 C CA . ARG A 1 111 ? 14.327 1.559 -8.633 1.00 95.88 111 ARG A CA 1
ATOM 874 C C . ARG A 1 111 ? 14.692 3.037 -8.576 1.00 95.88 111 ARG A C 1
ATOM 876 O O . ARG A 1 111 ? 15.857 3.362 -8.365 1.00 95.88 111 ARG A O 1
ATOM 883 N N . GLU A 1 112 ? 13.679 3.901 -8.604 1.00 92.38 112 GLU A N 1
ATOM 884 C CA . GLU A 1 112 ? 13.790 5.307 -8.203 1.00 92.38 112 GLU A CA 1
ATOM 885 C C . GLU A 1 112 ? 14.815 6.097 -9.048 1.00 92.38 112 GLU A C 1
ATOM 887 O O . GLU A 1 112 ? 15.544 6.952 -8.527 1.00 92.38 112 GLU A O 1
ATOM 892 N N . GLN A 1 113 ? 14.879 5.800 -10.351 1.00 94.69 113 GLN A N 1
ATOM 893 C CA . GLN A 1 113 ? 15.909 6.293 -11.262 1.00 94.69 113 GLN A CA 1
ATOM 894 C C . GLN A 1 113 ? 15.649 7.740 -11.686 1.00 94.69 113 GLN A C 1
ATOM 896 O O . GLN A 1 113 ? 14.577 8.087 -12.180 1.00 94.69 113 GLN A O 1
ATOM 901 N N . ARG A 1 114 ? 16.662 8.599 -11.541 1.00 94.50 114 ARG 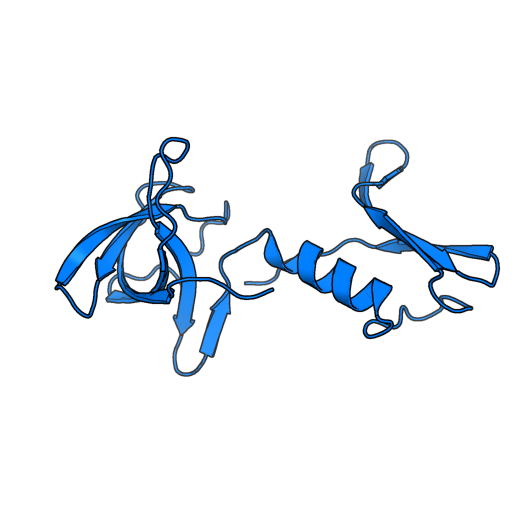A N 1
ATOM 902 C CA . ARG A 1 114 ? 16.592 9.993 -11.999 1.00 94.50 114 ARG A CA 1
ATOM 903 C C . ARG A 1 114 ? 16.984 10.111 -13.468 1.00 94.50 114 ARG A C 1
ATOM 905 O O . ARG A 1 114 ? 17.998 9.558 -13.883 1.00 94.50 114 ARG A O 1
ATOM 912 N N . PHE A 1 115 ? 16.216 10.897 -14.215 1.00 92.38 115 PHE A N 1
ATOM 913 C CA . PHE A 1 115 ? 16.548 11.323 -15.571 1.00 92.38 115 PHE A CA 1
ATOM 914 C C . PHE A 1 115 ? 16.199 12.805 -15.724 1.00 92.38 115 PHE A C 1
ATOM 916 O O . PHE A 1 115 ? 15.041 13.201 -15.571 1.00 92.38 115 PHE A O 1
ATOM 923 N N . ALA A 1 116 ? 17.219 13.628 -15.977 1.00 92.38 116 ALA A N 1
ATOM 924 C CA . ALA A 1 116 ? 17.122 15.086 -15.928 1.00 92.38 116 ALA A CA 1
ATOM 925 C C . ALA A 1 116 ? 16.436 15.571 -14.629 1.00 92.38 116 ALA A C 1
ATOM 927 O O . ALA A 1 116 ? 16.931 15.319 -13.528 1.00 92.38 116 ALA A O 1
ATOM 928 N N . HIS A 1 117 ? 15.295 16.251 -14.749 1.00 94.44 117 HIS A N 1
ATOM 929 C CA . HIS A 1 117 ? 14.540 16.810 -13.623 1.00 94.44 117 HIS A CA 1
ATOM 930 C C . HIS A 1 117 ? 13.469 15.862 -13.061 1.00 94.44 117 HIS A C 1
ATOM 932 O O . HIS A 1 117 ? 12.820 16.199 -12.071 1.00 94.44 117 HIS A O 1
ATOM 938 N N . SER A 1 118 ? 13.297 14.684 -13.663 1.00 92.94 118 SER A N 1
ATOM 939 C CA . SER A 1 118 ? 12.278 13.703 -13.289 1.00 92.94 118 SER A CA 1
ATOM 940 C C . SER A 1 118 ? 12.883 12.499 -12.572 1.00 92.94 118 SER A C 1
ATOM 942 O O . SER A 1 118 ? 14.086 12.226 -12.640 1.00 92.94 118 SER A O 1
ATOM 944 N N . LYS A 1 119 ? 12.026 11.765 -11.865 1.00 95.38 119 LYS A N 1
ATOM 945 C CA . LYS A 1 119 ? 12.359 10.506 -11.207 1.00 95.38 119 LYS A CA 1
ATOM 946 C C . LYS A 1 119 ? 11.324 9.470 -11.623 1.00 95.38 119 LYS A C 1
ATOM 948 O O . LYS A 1 119 ? 10.151 9.669 -11.333 1.00 95.38 119 LYS A O 1
ATOM 953 N N . PHE A 1 120 ? 11.775 8.432 -12.310 1.00 96.12 120 PHE A N 1
ATOM 954 C CA . PHE A 1 120 ? 10.959 7.301 -12.729 1.00 96.12 120 PHE A CA 1
ATOM 955 C C . PHE A 1 120 ? 10.990 6.206 -11.667 1.00 96.12 120 PHE A C 1
ATOM 957 O O . PHE A 1 120 ? 11.990 6.045 -10.955 1.00 96.12 120 PHE A O 1
ATOM 964 N N . ASP A 1 121 ? 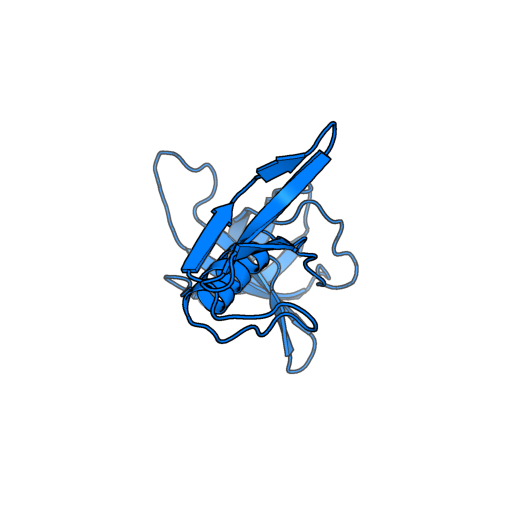9.920 5.421 -11.589 1.00 96.00 121 ASP A N 1
ATOM 965 C CA . ASP A 1 121 ? 9.850 4.309 -10.641 1.00 96.00 121 ASP A CA 1
ATOM 966 C C . ASP A 1 121 ? 10.915 3.243 -10.920 1.00 96.00 121 ASP A C 1
ATOM 968 O O . ASP A 1 121 ? 11.527 2.740 -9.972 1.00 96.00 121 ASP A O 1
ATOM 972 N N . PHE A 1 122 ? 11.177 2.931 -12.198 1.00 97.12 122 PHE A N 1
ATOM 973 C CA . PHE A 1 122 ? 12.201 1.962 -12.592 1.00 97.12 122 PHE A CA 1
ATOM 974 C C . PHE A 1 122 ? 12.972 2.337 -13.862 1.00 97.12 122 PHE A C 1
ATOM 976 O O . PHE A 1 122 ? 12.443 2.963 -14.779 1.00 97.12 122 PHE A O 1
ATOM 983 N N . LEU A 1 123 ? 14.212 1.858 -13.928 1.00 97.19 123 LEU A N 1
ATOM 984 C CA . LEU A 1 123 ? 14.978 1.635 -15.150 1.00 97.19 123 LEU A CA 1
ATOM 985 C C . LEU A 1 123 ? 15.225 0.131 -15.277 1.00 97.19 123 LEU A C 1
ATOM 987 O O . LEU A 1 123 ? 15.750 -0.485 -14.344 1.00 97.19 123 LEU A O 1
ATOM 991 N N . VAL A 1 124 ? 14.835 -0.444 -16.410 1.00 97.38 124 VAL A N 1
ATOM 992 C CA . VAL A 1 124 ? 15.112 -1.843 -16.752 1.00 97.38 124 VAL A CA 1
ATOM 993 C C . VAL A 1 124 ? 16.214 -1.919 -17.800 1.00 97.38 124 VAL A C 1
ATOM 995 O O . VAL A 1 124 ? 16.297 -1.046 -18.663 1.00 97.38 124 VAL A O 1
ATOM 998 N N . GLU A 1 125 ? 17.039 -2.957 -17.713 1.00 97.00 125 GLU A N 1
ATOM 999 C CA . GLU A 1 125 ? 18.102 -3.255 -18.680 1.00 97.00 125 GLU A CA 1
ATOM 1000 C C . GLU A 1 125 ? 17.991 -4.724 -19.087 1.00 97.00 125 GLU A C 1
ATOM 1002 O O . GLU A 1 125 ? 17.736 -5.586 -18.232 1.00 97.00 125 GLU A O 1
ATOM 1007 N N . THR A 1 126 ? 18.149 -5.006 -20.378 1.00 97.00 126 THR A N 1
ATOM 1008 C CA . THR A 1 126 ? 18.038 -6.362 -20.927 1.00 97.00 126 THR A CA 1
ATOM 1009 C C . THR A 1 126 ? 19.391 -6.975 -21.265 1.00 97.00 126 THR A C 1
ATOM 1011 O O . THR A 1 126 ? 20.426 -6.317 -21.229 1.00 97.00 126 THR A O 1
ATOM 1014 N N . ASP A 1 127 ? 19.376 -8.263 -21.598 1.00 95.88 127 ASP A N 1
ATOM 1015 C CA . ASP A 1 127 ? 20.518 -8.999 -22.151 1.00 95.88 127 ASP A CA 1
ATOM 1016 C C . ASP A 1 127 ? 20.893 -8.600 -23.590 1.00 95.88 127 ASP A C 1
ATOM 1018 O O . ASP A 1 127 ? 21.926 -9.038 -24.090 1.00 95.88 127 ASP A O 1
ATOM 1022 N N . ALA A 1 128 ? 20.074 -7.771 -24.240 1.00 96.44 128 ALA A N 1
ATOM 1023 C CA . ALA A 1 128 ? 20.293 -7.234 -25.579 1.00 96.44 128 ALA A CA 1
ATOM 1024 C C . ALA A 1 128 ? 20.767 -5.765 -25.559 1.00 96.44 128 ALA A C 1
ATOM 1026 O O . ALA A 1 128 ? 20.652 -5.082 -26.572 1.00 96.44 128 ALA A O 1
ATOM 1027 N N . ASP A 1 129 ? 21.252 -5.279 -24.408 1.00 95.44 129 ASP A N 1
ATOM 1028 C CA . ASP A 1 129 ? 21.666 -3.886 -24.168 1.00 95.44 129 ASP A CA 1
ATOM 1029 C C . ASP A 1 129 ? 20.555 -2.836 -24.399 1.00 95.44 129 ASP A C 1
ATOM 1031 O O . ASP A 1 129 ? 20.826 -1.644 -24.555 1.00 95.44 129 ASP A O 1
ATOM 1035 N N . GLU A 1 130 ? 19.284 -3.251 -24.361 1.00 96.69 130 GLU A N 1
ATOM 1036 C CA . GLU A 1 130 ? 18.140 -2.340 -24.417 1.00 96.69 130 GLU A CA 1
ATOM 1037 C C . GLU A 1 130 ? 17.773 -1.817 -23.024 1.00 96.69 130 GLU A C 1
ATOM 1039 O O . GLU A 1 130 ? 17.930 -2.496 -22.001 1.00 96.69 130 GLU A O 1
ATOM 1044 N N . GLN A 1 131 ? 17.227 -0.600 -22.986 1.00 96.00 131 GLN A N 1
ATOM 1045 C CA . GLN A 1 131 ? 16.803 0.053 -21.752 1.00 96.00 131 GLN A CA 1
ATOM 1046 C C . GLN A 1 131 ? 15.396 0.630 -21.871 1.00 96.00 131 GLN A C 1
ATOM 1048 O O . GLN A 1 131 ? 15.018 1.195 -22.895 1.00 96.00 131 GLN A O 1
ATOM 1053 N N . ALA A 1 132 ? 14.638 0.574 -20.777 1.00 95.62 132 ALA A N 1
ATOM 1054 C CA . ALA A 1 132 ? 13.369 1.287 -20.679 1.00 95.62 132 ALA A CA 1
ATOM 1055 C C . ALA A 1 132 ? 13.165 1.919 -19.301 1.00 95.62 132 ALA A C 1
ATOM 1057 O O . ALA A 1 132 ? 13.446 1.322 -18.260 1.00 95.62 132 ALA A O 1
ATOM 1058 N N . PHE A 1 133 ? 12.615 3.133 -19.304 1.00 95.88 133 PHE A N 1
ATOM 1059 C CA . PHE A 1 133 ? 12.046 3.741 -18.107 1.00 95.88 133 PHE A CA 1
ATOM 1060 C C . PHE A 1 133 ? 10.613 3.250 -17.921 1.00 95.88 133 PHE A C 1
ATOM 1062 O O . PHE A 1 133 ? 9.818 3.261 -18.861 1.00 95.88 133 PHE A O 1
ATOM 1069 N N . VAL A 1 134 ? 10.278 2.843 -16.699 1.00 95.62 134 VAL A N 1
ATOM 1070 C CA . VAL A 1 134 ? 8.940 2.369 -16.338 1.00 95.62 134 VAL A CA 1
ATOM 1071 C C . VAL A 1 134 ? 8.396 3.241 -15.216 1.00 95.62 134 VAL A C 1
ATOM 1073 O O . VAL A 1 134 ? 9.032 3.399 -14.175 1.00 95.62 134 VAL A O 1
ATOM 1076 N N . GLU A 1 135 ? 7.200 3.776 -15.437 1.00 95.44 135 GLU A N 1
ATOM 1077 C CA . GLU A 1 135 ? 6.428 4.543 -14.464 1.00 95.44 135 GLU A CA 1
ATOM 1078 C C . GLU A 1 135 ? 5.166 3.754 -14.103 1.00 95.44 135 GLU A C 1
ATOM 1080 O O . GLU A 1 135 ? 4.421 3.305 -14.976 1.00 95.44 135 GLU A O 1
ATOM 1085 N N . VAL A 1 136 ? 4.904 3.598 -12.813 1.00 94.94 136 VAL A N 1
ATOM 1086 C CA . VAL A 1 136 ? 3.777 2.852 -12.268 1.00 94.94 136 VAL A CA 1
ATOM 1087 C C . VAL A 1 136 ? 2.742 3.820 -11.727 1.00 94.94 136 VAL A C 1
ATOM 1089 O O . VAL A 1 136 ? 3.023 4.722 -10.942 1.00 94.94 136 VAL A O 1
ATOM 1092 N N . LYS A 1 137 ? 1.488 3.612 -12.126 1.00 90.06 137 LYS A N 1
ATOM 1093 C CA . LYS A 1 137 ? 0.349 4.374 -11.616 1.00 90.06 137 LYS A CA 1
ATOM 1094 C C . LYS A 1 137 ? -0.608 3.429 -10.905 1.00 90.06 137 LYS A C 1
ATOM 1096 O O . LYS A 1 137 ? -1.159 2.519 -11.514 1.00 90.06 137 LYS A O 1
ATOM 1101 N N . GLY A 1 138 ? -0.800 3.651 -9.606 1.00 84.56 138 GLY A N 1
ATOM 1102 C CA . GLY A 1 138 ? -1.862 2.997 -8.848 1.00 84.56 138 GLY A CA 1
ATOM 1103 C C . GLY A 1 138 ? -3.218 3.583 -9.236 1.00 84.56 138 GLY A C 1
ATOM 1104 O O . GLY A 1 138 ? -3.399 4.798 -9.166 1.00 84.56 138 GLY A O 1
ATOM 1105 N N . MET A 1 139 ? -4.158 2.727 -9.634 1.00 79.81 139 MET A N 1
ATOM 1106 C CA . MET A 1 139 ? -5.554 3.093 -9.870 1.00 79.81 139 MET A CA 1
ATOM 1107 C C . MET A 1 139 ? -6.412 2.375 -8.831 1.00 79.81 139 MET A C 1
ATOM 1109 O O . MET A 1 139 ? -6.352 1.151 -8.715 1.00 79.81 139 MET A O 1
ATOM 1113 N N . THR A 1 140 ? -7.143 3.155 -8.039 1.00 77.12 140 THR A N 1
ATOM 1114 C CA . THR A 1 140 ? -7.916 2.707 -6.876 1.00 77.12 140 THR A CA 1
ATOM 1115 C C . THR A 1 140 ? -9.349 3.181 -7.000 1.00 77.12 140 THR A C 1
ATOM 1117 O O . THR A 1 140 ? -9.521 4.376 -7.328 1.00 77.12 140 THR A O 1
#

Radius of gyration: 18.5 Å; chains: 1; bounding box: 42×30×48 Å